Protein AF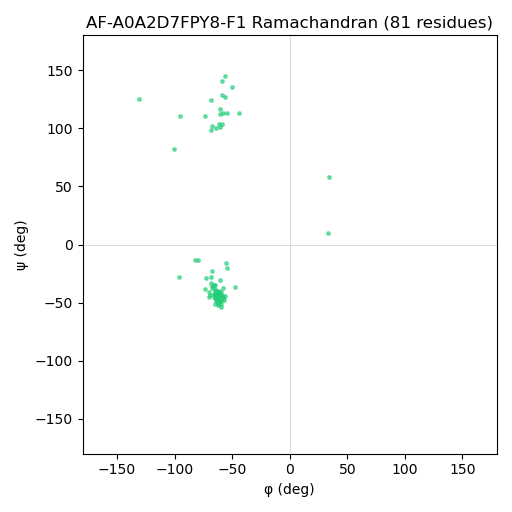-A0A2D7FPY8-F1 (afdb_monomer)

Structure (mmCIF, N/CA/C/O backbone):
data_AF-A0A2D7FPY8-F1
#
_entry.id   AF-A0A2D7FPY8-F1
#
loop_
_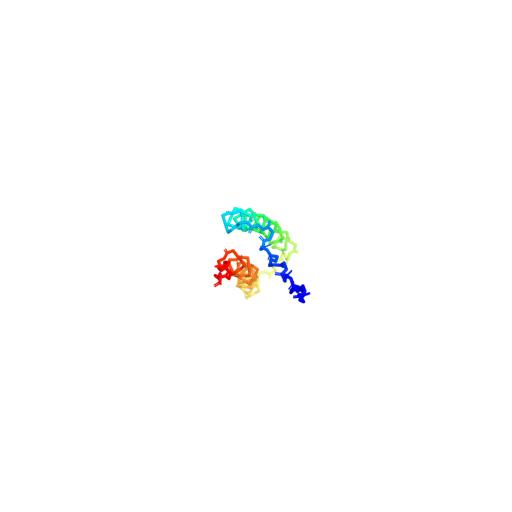atom_site.group_PDB
_atom_site.id
_atom_site.type_symbol
_atom_site.label_atom_id
_atom_site.label_alt_id
_atom_site.label_comp_id
_atom_site.label_asym_id
_atom_site.label_entity_id
_atom_site.label_seq_id
_atom_site.pdbx_PDB_ins_code
_atom_site.Cartn_x
_atom_site.Cartn_y
_atom_site.Cartn_z
_atom_site.occupancy
_atom_site.B_iso_or_equiv
_atom_site.auth_seq_id
_atom_site.auth_comp_id
_atom_site.auth_asym_id
_atom_site.auth_atom_id
_atom_site.pdbx_PDB_model_num
ATOM 1 N N . MET A 1 1 ? -36.129 -17.807 37.997 1.00 51.97 1 MET A N 1
ATOM 2 C CA . MET A 1 1 ? -34.948 -16.9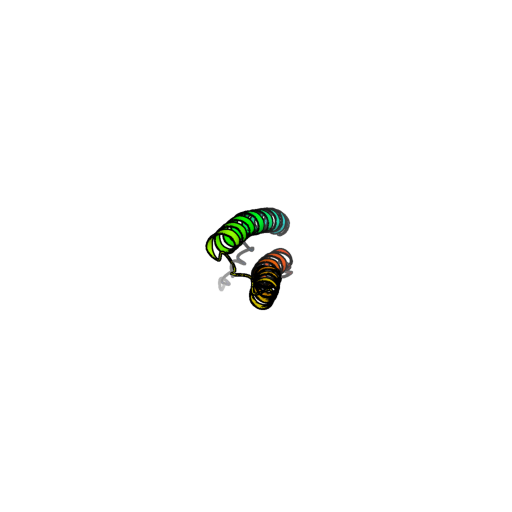40 37.820 1.00 51.97 1 MET A CA 1
ATOM 3 C C . MET A 1 1 ? -34.027 -17.666 36.847 1.00 51.97 1 MET A C 1
ATOM 5 O O . MET A 1 1 ? -33.278 -18.528 37.272 1.00 51.97 1 MET A O 1
ATOM 9 N N . SER A 1 2 ? -34.228 -17.495 35.540 1.00 56.94 2 SER A N 1
ATOM 10 C CA . SER A 1 2 ? -33.422 -18.167 34.511 1.00 56.94 2 SER A CA 1
ATOM 11 C C . SER A 1 2 ? -32.305 -17.225 34.087 1.00 56.94 2 SER A C 1
ATOM 13 O O . SER A 1 2 ? -32.585 -16.189 33.485 1.00 56.94 2 SER A O 1
ATOM 15 N N . ASP A 1 3 ? -31.072 -17.572 34.437 1.00 60.97 3 ASP A N 1
ATOM 16 C CA . ASP A 1 3 ? -29.876 -16.831 34.061 1.00 60.97 3 ASP A CA 1
ATOM 17 C C . ASP A 1 3 ? -29.738 -16.780 32.536 1.00 60.97 3 ASP A C 1
ATOM 19 O O . ASP A 1 3 ? -29.529 -17.788 31.860 1.00 60.97 3 ASP A O 1
ATOM 23 N N . THR A 1 4 ? -29.895 -15.581 31.982 1.00 68.19 4 THR A N 1
ATOM 24 C CA . THR A 1 4 ? -29.694 -15.300 30.564 1.00 68.19 4 THR A CA 1
ATOM 25 C C . THR A 1 4 ? -28.203 -15.444 30.239 1.00 68.19 4 THR A C 1
ATOM 27 O O . THR A 1 4 ? -27.390 -14.750 30.857 1.00 68.19 4 THR A O 1
ATOM 30 N N . PRO A 1 5 ? -27.793 -16.280 29.266 1.00 64.12 5 PRO A N 1
ATOM 31 C CA . PRO A 1 5 ? -26.403 -16.329 28.836 1.00 64.12 5 PRO A CA 1
ATOM 32 C C . PRO A 1 5 ? -26.061 -15.004 28.149 1.00 64.12 5 PRO A C 1
ATOM 34 O O . PRO A 1 5 ? -26.441 -14.742 27.007 1.00 64.12 5 PRO A O 1
ATOM 37 N N . THR A 1 6 ? -25.364 -14.133 28.874 1.00 63.91 6 THR A N 1
ATOM 38 C CA . THR A 1 6 ? -24.830 -12.875 28.359 1.00 63.91 6 THR A CA 1
ATOM 39 C C . THR A 1 6 ? -23.788 -13.194 27.292 1.00 63.91 6 THR A C 1
ATOM 41 O O . THR A 1 6 ? -22.648 -13.568 27.569 1.00 63.91 6 THR A O 1
ATOM 44 N N . LYS A 1 7 ? -24.206 -13.088 26.029 1.00 64.31 7 LYS A N 1
ATOM 45 C CA . LYS A 1 7 ? -23.345 -13.224 24.856 1.00 64.31 7 LYS A CA 1
ATOM 46 C C . LYS A 1 7 ? -22.278 -12.127 24.935 1.00 64.31 7 LYS A C 1
ATOM 48 O O . LYS A 1 7 ? -22.562 -10.964 24.663 1.00 64.31 7 LYS A O 1
ATOM 53 N N . LYS A 1 8 ? -21.063 -12.483 25.370 1.00 60.56 8 LYS A N 1
ATOM 54 C CA . LYS A 1 8 ? -19.910 -11.573 25.400 1.00 60.56 8 LYS A CA 1
ATOM 55 C C . LYS A 1 8 ? -19.648 -11.085 23.978 1.00 60.56 8 LYS A C 1
ATOM 57 O O . LYS A 1 8 ? -19.130 -11.825 23.145 1.00 60.56 8 LYS A O 1
ATOM 62 N N . PHE A 1 9 ? -20.040 -9.847 23.702 1.00 61.19 9 PHE A N 1
ATOM 63 C CA . PHE A 1 9 ? -19.652 -9.137 22.495 1.00 61.19 9 PHE A CA 1
ATOM 64 C C . PHE A 1 9 ? -18.128 -8.990 22.502 1.00 61.19 9 PHE A C 1
ATOM 66 O O . PHE A 1 9 ? -17.564 -8.190 23.253 1.00 61.19 9 PHE A O 1
ATOM 73 N N . ASN A 1 10 ? -17.451 -9.803 21.693 1.00 61.03 10 ASN A N 1
ATOM 74 C CA . ASN A 1 10 ? -16.028 -9.650 21.435 1.00 61.03 10 ASN A CA 1
ATOM 75 C C . ASN A 1 10 ? -15.833 -8.359 20.635 1.00 61.03 10 ASN A C 1
ATOM 77 O O . ASN A 1 10 ? -16.005 -8.349 19.418 1.00 61.03 10 ASN A O 1
ATOM 81 N N . LYS A 1 11 ? -15.470 -7.270 21.326 1.00 60.41 11 LYS A N 1
ATOM 82 C CA . LYS A 1 11 ? -14.934 -6.064 20.683 1.00 60.41 11 LYS A CA 1
ATOM 83 C C . LYS A 1 11 ? -13.807 -6.480 19.726 1.00 60.41 11 LYS A C 1
ATOM 85 O O . LYS A 1 11 ? -12.972 -7.299 20.126 1.00 60.41 11 LYS A O 1
ATOM 90 N N . PRO A 1 12 ? -13.740 -5.940 18.496 1.00 59.22 12 PRO A N 1
ATOM 91 C CA . PRO A 1 12 ? -12.593 -6.181 17.635 1.00 59.22 12 PRO A CA 1
ATOM 92 C C . PRO A 1 12 ? -11.327 -5.750 18.387 1.00 59.22 12 PRO A C 1
ATOM 94 O O . PRO A 1 12 ? -11.252 -4.646 18.923 1.00 59.22 12 PRO A O 1
ATOM 97 N N . TRP A 1 13 ? -10.352 -6.658 18.467 1.00 60.12 13 TRP A N 1
ATOM 98 C CA . TRP A 1 13 ? -9.162 -6.577 19.329 1.00 60.12 13 TRP A CA 1
ATOM 99 C C . TRP A 1 13 ? -8.311 -5.306 19.157 1.00 60.12 13 TRP A C 1
ATOM 101 O O . TRP A 1 13 ? -7.476 -5.012 20.009 1.00 60.12 13 TRP A O 1
ATOM 111 N N . LEU A 1 14 ? -8.499 -4.548 18.071 1.00 67.50 14 LEU A N 1
ATOM 112 C CA . LEU A 1 14 ? -7.724 -3.351 17.758 1.00 67.50 14 LEU A CA 1
ATOM 113 C C . LEU A 1 14 ? -8.633 -2.170 17.387 1.00 67.50 14 LEU A C 1
ATOM 115 O O . LEU A 1 14 ? -9.395 -2.291 16.426 1.00 67.50 14 LEU A O 1
ATOM 119 N N . PRO A 1 15 ? -8.502 -1.010 18.059 1.00 75.25 15 PRO A N 1
ATOM 120 C CA . PRO A 1 15 ? -9.203 0.220 17.699 1.00 75.25 15 PRO A CA 1
ATOM 121 C C . PRO A 1 15 ? -8.926 0.639 16.248 1.00 75.25 15 PRO A C 1
ATOM 123 O O . PRO A 1 15 ? -7.786 0.543 15.783 1.00 75.25 15 PRO A O 1
ATOM 126 N N . ILE A 1 16 ? -9.922 1.216 15.568 1.00 78.38 16 ILE A N 1
ATOM 127 C CA . ILE A 1 16 ? -9.811 1.742 14.192 1.00 78.38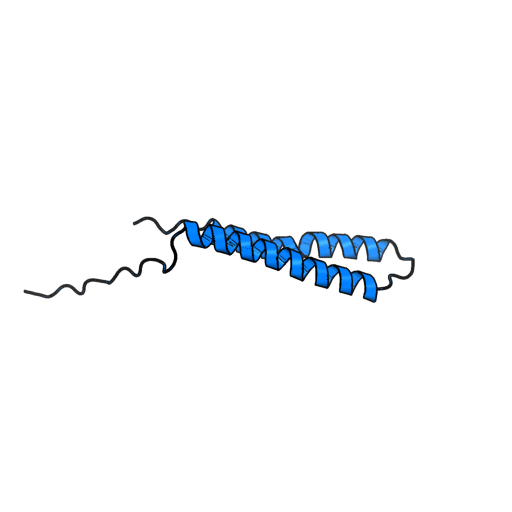 16 ILE A CA 1
ATOM 128 C C . ILE A 1 16 ? -8.567 2.621 13.952 1.00 78.38 16 ILE A C 1
ATOM 130 O O . ILE A 1 16 ? -7.935 2.554 12.899 1.00 78.38 16 ILE A O 1
ATOM 134 N N . ARG A 1 17 ? -8.158 3.422 14.948 1.00 78.31 17 ARG A N 1
ATOM 135 C CA . ARG A 1 17 ? -6.970 4.291 14.870 1.00 78.31 17 ARG A CA 1
ATOM 136 C C . ARG A 1 17 ? -5.667 3.494 14.742 1.00 78.31 17 ARG A C 1
ATOM 138 O O . ARG A 1 17 ? -4.795 3.895 13.981 1.00 78.31 17 ARG A O 1
ATOM 145 N N . ILE A 1 18 ? -5.549 2.358 15.436 1.00 81.88 18 ILE A N 1
ATOM 146 C CA . ILE A 1 18 ? -4.362 1.490 15.358 1.00 81.88 18 ILE A CA 1
ATOM 147 C C . ILE A 1 18 ? -4.342 0.741 14.025 1.00 81.88 18 ILE A C 1
ATOM 149 O O . ILE A 1 18 ? -3.292 0.628 13.400 1.00 81.88 18 ILE A O 1
ATOM 153 N N . ARG A 1 19 ? -5.510 0.308 13.538 1.00 80.00 19 ARG A N 1
ATOM 154 C CA . ARG A 1 19 ? -5.648 -0.316 12.215 1.00 80.00 19 ARG A CA 1
ATOM 155 C C . ARG A 1 19 ? -5.160 0.602 11.088 1.00 80.00 19 ARG A C 1
ATOM 157 O O . ARG A 1 19 ? -4.489 0.133 10.176 1.00 80.00 19 ARG A O 1
ATOM 164 N N . LYS A 1 20 ? -5.399 1.916 11.205 1.00 80.00 20 LYS A N 1
ATOM 165 C CA . LYS A 1 20 ? -4.850 2.941 10.296 1.00 80.00 20 LYS A CA 1
ATOM 166 C C . LYS A 1 20 ? -3.331 3.079 10.364 1.00 80.00 20 LYS A C 1
ATOM 168 O O . LYS A 1 20 ? -2.691 3.164 9.320 1.00 80.00 20 LYS A O 1
ATOM 173 N N . LEU A 1 21 ? -2.747 3.053 11.563 1.00 86.69 21 LEU A N 1
ATOM 174 C CA . LEU A 1 21 ? -1.288 3.101 11.720 1.00 86.69 21 LEU A CA 1
ATOM 175 C C . LEU A 1 21 ? -0.616 1.844 11.154 1.00 86.69 21 LEU A C 1
ATOM 177 O O . LEU A 1 21 ? 0.351 1.950 10.407 1.00 86.69 21 LEU A O 1
ATOM 181 N N . ILE A 1 22 ? -1.159 0.661 11.451 1.00 88.50 22 ILE A N 1
ATOM 182 C CA . ILE A 1 22 ? -0.644 -0.609 10.923 1.00 88.50 22 ILE A CA 1
ATOM 183 C C . ILE A 1 22 ? -0.810 -0.665 9.405 1.00 88.50 22 ILE A C 1
ATOM 185 O O . ILE A 1 22 ? 0.122 -1.057 8.714 1.00 88.50 22 ILE A O 1
ATOM 189 N N . GLY A 1 23 ? -1.963 -0.239 8.883 1.00 87.19 23 GLY A N 1
ATOM 190 C CA . GLY A 1 23 ? -2.209 -0.158 7.444 1.00 87.19 23 GLY A CA 1
ATOM 191 C C . GLY A 1 23 ? -1.166 0.700 6.729 1.00 87.19 23 GLY A C 1
ATOM 192 O O . GLY A 1 23 ? -0.617 0.267 5.721 1.00 87.19 23 GLY A O 1
ATOM 193 N N . LEU A 1 24 ? -0.817 1.863 7.291 1.00 90.69 24 LEU A N 1
ATOM 194 C CA . LEU A 1 24 ? 0.240 2.723 6.755 1.00 90.69 24 LEU A CA 1
ATOM 195 C C . LEU A 1 24 ? 1.611 2.033 6.766 1.00 90.69 24 LEU A C 1
ATOM 197 O O . LEU A 1 24 ? 2.305 2.037 5.752 1.00 90.69 24 LEU A O 1
ATOM 201 N N . VAL A 1 25 ? 1.995 1.407 7.882 1.00 93.25 25 VAL A N 1
ATOM 202 C CA . VAL A 1 25 ? 3.286 0.703 7.991 1.00 93.25 25 VAL A CA 1
ATOM 203 C C . VAL A 1 25 ? 3.357 -0.482 7.026 1.00 93.25 25 VAL A C 1
ATOM 205 O O . VAL A 1 25 ? 4.364 -0.648 6.343 1.00 93.25 25 VAL A O 1
ATOM 208 N N . LEU A 1 26 ? 2.287 -1.275 6.921 1.00 91.69 26 LEU A N 1
ATOM 209 C CA . LEU A 1 26 ? 2.189 -2.377 5.964 1.00 91.69 26 LEU A CA 1
ATOM 210 C C . LEU A 1 26 ? 2.286 -1.880 4.525 1.00 91.69 26 LEU A C 1
ATOM 212 O O . LEU A 1 26 ? 2.959 -2.512 3.720 1.00 91.69 26 LEU A O 1
ATOM 216 N N . MET A 1 27 ? 1.656 -0.748 4.203 1.00 92.19 27 MET A N 1
ATOM 217 C CA . MET A 1 27 ? 1.732 -0.165 2.867 1.00 92.19 27 MET A CA 1
ATOM 218 C C . MET A 1 27 ? 3.168 0.254 2.524 1.00 92.19 27 MET A C 1
ATOM 220 O O . MET A 1 27 ? 3.648 -0.051 1.436 1.00 92.19 27 MET A O 1
ATOM 224 N N . LEU A 1 28 ? 3.882 0.883 3.464 1.00 93.06 28 LEU A N 1
ATOM 225 C CA . LEU A 1 28 ? 5.293 1.244 3.287 1.00 93.06 28 LEU A CA 1
ATOM 226 C C . LEU A 1 28 ? 6.183 0.009 3.132 1.00 93.06 28 LEU A C 1
ATOM 228 O O . LEU A 1 28 ? 6.978 -0.058 2.198 1.00 93.06 28 LEU A O 1
ATOM 232 N N . ALA A 1 29 ? 6.028 -0.981 4.013 1.00 94.56 29 ALA A N 1
ATOM 233 C CA . ALA A 1 29 ? 6.777 -2.230 3.934 1.00 94.56 29 ALA A CA 1
ATOM 234 C C . ALA A 1 29 ? 6.535 -2.924 2.588 1.00 94.56 29 ALA A C 1
ATOM 236 O O . ALA A 1 29 ? 7.488 -3.318 1.920 1.00 94.56 29 ALA A O 1
ATOM 237 N N . LEU A 1 30 ? 5.275 -3.001 2.153 1.00 92.31 30 LEU A N 1
ATOM 238 C CA . LEU A 1 30 ? 4.908 -3.576 0.868 1.00 92.31 30 LEU A CA 1
ATOM 239 C C . LEU A 1 30 ? 5.618 -2.868 -0.282 1.00 92.31 30 LEU A C 1
ATOM 241 O O . LEU A 1 30 ? 6.208 -3.548 -1.111 1.00 92.31 30 LEU A O 1
ATOM 245 N N . ILE A 1 31 ? 5.613 -1.533 -0.316 1.00 91.56 31 ILE A N 1
ATOM 246 C CA . ILE A 1 31 ? 6.285 -0.758 -1.368 1.00 91.56 31 ILE A CA 1
ATOM 247 C C . ILE A 1 31 ? 7.791 -1.044 -1.386 1.00 91.56 31 ILE A C 1
ATOM 249 O O . ILE A 1 31 ? 8.351 -1.251 -2.459 1.00 91.56 31 ILE A O 1
ATOM 253 N N . VAL A 1 32 ? 8.445 -1.099 -0.223 1.00 93.69 32 VAL A N 1
ATOM 254 C CA . VAL A 1 32 ? 9.891 -1.362 -0.130 1.00 93.69 32 VAL A CA 1
ATOM 255 C C . VAL A 1 32 ? 10.233 -2.767 -0.630 1.00 93.69 32 VAL A C 1
ATOM 257 O O . VAL A 1 32 ? 11.093 -2.920 -1.498 1.00 93.69 32 VAL A O 1
ATOM 260 N N . PHE A 1 33 ? 9.538 -3.792 -0.128 1.00 93.06 33 PHE A N 1
ATOM 261 C CA . PHE A 1 33 ? 9.748 -5.174 -0.566 1.00 93.06 33 PHE A CA 1
ATOM 262 C C . PHE A 1 33 ? 9.425 -5.350 -2.050 1.00 93.06 33 PHE A C 1
ATOM 264 O O . PHE A 1 33 ? 10.164 -6.016 -2.774 1.00 93.06 33 PHE A O 1
ATOM 271 N N . TYR A 1 34 ? 8.352 -4.717 -2.517 1.00 89.75 34 TYR A N 1
ATOM 272 C CA . TYR A 1 34 ? 7.947 -4.763 -3.911 1.00 89.75 34 TYR A CA 1
ATOM 273 C C . TYR A 1 34 ? 8.990 -4.121 -4.826 1.00 89.75 34 TYR A C 1
ATOM 275 O O . TYR A 1 34 ? 9.395 -4.732 -5.810 1.00 89.75 34 TYR A O 1
ATOM 283 N N . ALA A 1 35 ? 9.486 -2.933 -4.474 1.00 89.38 35 ALA A N 1
ATOM 284 C CA . ALA A 1 35 ? 10.521 -2.244 -5.235 1.00 89.38 35 ALA A CA 1
ATOM 285 C C . ALA A 1 35 ? 11.809 -3.073 -5.328 1.00 89.38 35 ALA A C 1
ATOM 287 O O . ALA A 1 35 ? 12.393 -3.154 -6.407 1.00 89.38 35 ALA A O 1
ATOM 288 N N . MET A 1 36 ? 12.220 -3.738 -4.239 1.00 91.81 36 MET A N 1
ATOM 289 C CA . MET A 1 36 ? 13.358 -4.663 -4.277 1.00 91.81 36 MET A CA 1
ATOM 290 C C . MET A 1 36 ? 13.124 -5.806 -5.266 1.00 91.81 36 MET A C 1
ATOM 292 O O . MET A 1 36 ? 13.983 -6.048 -6.108 1.00 91.81 36 MET A O 1
ATOM 296 N N . ILE A 1 37 ? 11.963 -6.469 -5.213 1.00 88.56 37 ILE A N 1
ATOM 297 C CA . ILE A 1 37 ? 11.636 -7.569 -6.133 1.00 88.56 37 ILE A CA 1
ATOM 298 C C . ILE A 1 37 ? 11.638 -7.075 -7.582 1.00 88.56 37 ILE A C 1
ATOM 300 O O . ILE A 1 37 ? 12.282 -7.688 -8.427 1.00 88.56 37 ILE A O 1
ATOM 304 N N . VAL A 1 38 ? 10.974 -5.954 -7.875 1.00 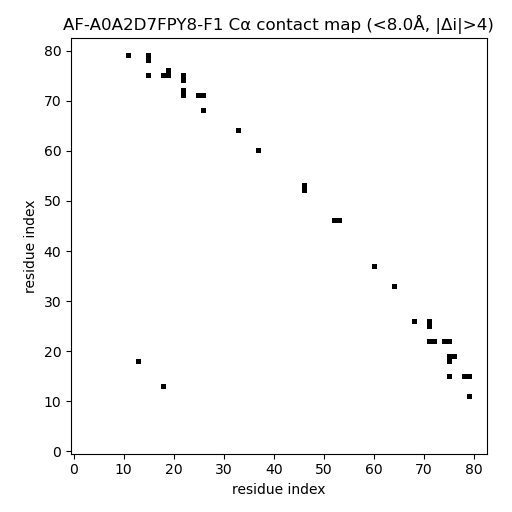86.12 38 VAL A N 1
ATOM 305 C CA . VAL A 1 38 ? 10.900 -5.395 -9.234 1.00 86.12 38 VAL A CA 1
ATOM 306 C C . VAL A 1 38 ? 12.279 -5.007 -9.756 1.00 86.12 38 VAL A C 1
ATOM 308 O O . VAL A 1 38 ? 12.586 -5.294 -10.908 1.00 86.12 38 VAL A O 1
ATOM 311 N N . MET A 1 39 ? 13.128 -4.398 -8.926 1.00 85.94 39 MET A N 1
ATOM 312 C CA . MET A 1 39 ? 14.510 -4.076 -9.292 1.00 85.94 39 MET A CA 1
ATOM 313 C C . MET A 1 39 ? 15.318 -5.343 -9.572 1.00 85.94 39 MET A C 1
ATOM 315 O O . MET A 1 39 ? 16.000 -5.422 -10.588 1.00 85.94 39 MET A O 1
ATOM 319 N N . THR A 1 40 ? 15.219 -6.358 -8.707 1.00 84.25 40 THR A N 1
ATOM 320 C CA . THR A 1 40 ? 15.916 -7.633 -8.915 1.00 84.25 40 THR A CA 1
ATOM 321 C C . THR A 1 40 ? 15.466 -8.300 -10.208 1.00 84.25 40 THR A C 1
ATOM 323 O O . THR A 1 40 ? 16.314 -8.702 -10.997 1.00 84.25 40 THR A O 1
ATOM 326 N N . VAL A 1 41 ? 14.157 -8.371 -10.461 1.00 80.44 41 VAL A N 1
ATOM 327 C CA . VAL A 1 41 ? 13.611 -8.983 -11.677 1.00 80.44 41 VAL A CA 1
ATOM 328 C C . VAL A 1 41 ? 13.958 -8.160 -12.925 1.00 80.44 41 VAL A C 1
ATOM 330 O O . VAL A 1 41 ? 14.263 -8.741 -13.964 1.00 80.44 41 VAL A O 1
ATOM 333 N N . ALA A 1 42 ? 13.989 -6.827 -12.837 1.00 78.00 42 ALA A N 1
ATOM 334 C CA . ALA A 1 42 ? 14.378 -5.961 -13.952 1.00 78.00 42 ALA A CA 1
ATOM 335 C C . ALA A 1 42 ? 15.846 -6.181 -14.346 1.00 78.00 42 ALA A C 1
ATOM 337 O O . ALA A 1 42 ? 16.162 -6.310 -15.527 1.00 78.00 42 ALA A O 1
ATOM 338 N N . VAL A 1 43 ? 16.736 -6.284 -13.354 1.00 74.00 43 VAL A N 1
ATOM 339 C CA . VAL A 1 43 ? 18.169 -6.521 -13.573 1.00 74.00 43 VAL A CA 1
ATOM 340 C C . VAL A 1 43 ? 18.427 -7.932 -14.113 1.00 74.00 43 VAL A C 1
ATOM 342 O O . VAL A 1 43 ? 19.206 -8.094 -15.053 1.00 74.00 43 VAL A O 1
ATOM 345 N N . THR A 1 44 ? 17.767 -8.964 -13.573 1.00 69.31 44 THR A N 1
ATOM 346 C CA . THR A 1 44 ? 17.967 -10.354 -14.028 1.00 69.31 44 THR A CA 1
ATOM 347 C C . THR A 1 44 ? 17.350 -10.639 -15.389 1.00 69.31 44 THR A C 1
ATOM 349 O O . THR A 1 44 ? 17.870 -11.485 -16.113 1.00 69.31 44 THR A O 1
ATOM 352 N N . THR A 1 45 ? 16.275 -9.939 -15.761 1.00 66.75 45 THR A N 1
ATOM 353 C CA . THR A 1 45 ? 15.595 -10.176 -17.039 1.00 66.75 45 THR A CA 1
ATOM 354 C C . THR A 1 45 ? 16.457 -9.773 -18.237 1.00 66.75 45 THR A C 1
ATOM 356 O O . THR A 1 45 ? 16.227 -10.337 -19.301 1.00 66.75 45 THR A O 1
ATOM 359 N N . SER A 1 46 ? 17.458 -8.879 -18.081 1.00 59.62 46 SER A N 1
ATOM 360 C CA . SER A 1 46 ? 18.404 -8.471 -19.147 1.00 59.62 46 SER A CA 1
ATOM 361 C C . SER A 1 46 ? 17.727 -8.460 -20.521 1.00 59.62 46 SER A C 1
ATOM 363 O O . SER A 1 46 ? 18.085 -9.249 -21.393 1.00 59.62 46 SER A O 1
ATOM 365 N N . VAL A 1 47 ? 16.652 -7.668 -20.657 1.00 57.03 47 VAL A N 1
ATOM 366 C CA . VAL A 1 47 ? 15.747 -7.736 -21.813 1.00 57.03 47 VAL A CA 1
ATOM 367 C C . VAL A 1 47 ? 16.573 -7.493 -23.085 1.00 57.03 47 VAL A C 1
ATOM 369 O O . VAL A 1 47 ? 17.083 -6.388 -23.265 1.00 57.03 47 VAL A O 1
ATOM 372 N N . PRO A 1 48 ? 16.742 -8.491 -23.968 1.00 57.41 48 PRO A N 1
ATOM 373 C CA . PRO A 1 48 ? 17.496 -8.301 -25.201 1.00 57.41 48 PRO A CA 1
ATOM 374 C C . PRO A 1 48 ? 16.640 -7.466 -26.151 1.00 57.41 48 PRO A C 1
ATOM 376 O O . PRO A 1 48 ? 15.611 -7.990 -26.539 1.00 57.41 48 PRO A O 1
ATOM 379 N N . GLU A 1 49 ? 17.004 -6.202 -26.439 1.00 61.44 49 GLU A N 1
ATOM 380 C CA . GLU A 1 49 ? 16.477 -5.213 -27.433 1.00 61.44 49 GLU A CA 1
ATOM 381 C C . GLU A 1 49 ? 14.965 -5.205 -27.801 1.00 61.44 49 GLU A C 1
ATOM 383 O O . GLU A 1 49 ? 14.513 -4.490 -28.695 1.00 61.44 49 GLU A O 1
ATOM 388 N N . ASN A 1 50 ? 14.134 -5.949 -27.085 1.00 67.69 50 ASN A N 1
ATOM 389 C CA . ASN A 1 50 ? 12.761 -6.256 -27.433 1.00 67.69 50 ASN A CA 1
ATOM 390 C C . ASN A 1 50 ? 11.859 -5.330 -26.624 1.00 67.69 50 ASN A C 1
ATOM 392 O O . ASN A 1 50 ? 11.314 -5.725 -25.591 1.00 67.69 50 ASN A O 1
ATOM 396 N N . GLY A 1 51 ? 11.680 -4.097 -27.105 1.00 72.81 51 GLY A N 1
ATOM 397 C CA . GLY A 1 51 ? 10.888 -3.064 -26.418 1.00 72.81 51 GLY A CA 1
ATOM 398 C C . GLY A 1 51 ? 9.449 -3.481 -26.069 1.00 72.81 51 GLY A C 1
ATOM 399 O O . GLY A 1 51 ? 8.848 -2.933 -25.149 1.00 72.81 51 GLY A O 1
ATOM 400 N N . LEU A 1 52 ? 8.899 -4.504 -26.739 1.00 79.31 52 LEU A N 1
ATOM 401 C CA . LEU A 1 52 ? 7.598 -5.082 -26.392 1.00 79.31 52 LEU A CA 1
ATOM 402 C C . LEU A 1 52 ? 7.605 -5.754 -25.007 1.00 79.31 52 LEU A C 1
ATOM 404 O O . LEU A 1 52 ? 6.663 -5.596 -24.236 1.00 79.31 52 LEU A O 1
ATOM 408 N N . ILE A 1 53 ? 8.666 -6.497 -24.683 1.00 79.94 53 ILE A N 1
ATOM 409 C CA . ILE A 1 53 ? 8.792 -7.220 -23.410 1.00 79.94 53 ILE A CA 1
ATOM 410 C C . ILE A 1 53 ? 8.995 -6.223 -22.271 1.00 79.94 53 ILE A C 1
ATOM 412 O O . ILE A 1 53 ? 8.368 -6.360 -21.225 1.00 79.94 53 ILE A O 1
ATOM 416 N N . GLU A 1 54 ? 9.808 -5.192 -22.497 1.00 79.31 54 GLU A N 1
ATOM 417 C CA . GLU A 1 54 ? 10.007 -4.098 -21.545 1.00 79.31 54 GLU A CA 1
ATOM 418 C C . GLU A 1 54 ? 8.687 -3.366 -21.242 1.00 79.31 54 GLU A C 1
ATOM 420 O O . GLU A 1 54 ? 8.345 -3.153 -20.078 1.00 79.31 54 GLU A O 1
ATOM 425 N N . PHE A 1 55 ? 7.885 -3.077 -22.273 1.00 84.38 55 PHE A N 1
ATOM 426 C CA . PHE A 1 55 ? 6.566 -2.468 -22.100 1.00 84.38 55 PHE A CA 1
ATOM 427 C C . PHE A 1 55 ? 5.632 -3.328 -21.237 1.00 84.38 55 PHE A C 1
ATOM 429 O O . PHE A 1 55 ? 5.067 -2.838 -20.257 1.00 84.38 55 PHE A O 1
ATOM 436 N N . PHE A 1 56 ? 5.481 -4.617 -21.563 1.00 86.50 56 PHE A N 1
ATOM 437 C CA . PHE A 1 56 ? 4.633 -5.514 -20.773 1.00 86.50 56 PHE A CA 1
ATOM 438 C C . PHE A 1 56 ? 5.175 -5.724 -19.360 1.00 86.50 56 PHE A C 1
ATOM 440 O O . PHE A 1 56 ? 4.385 -5.814 -18.421 1.00 86.50 56 PHE A O 1
ATOM 447 N N . TYR A 1 57 ? 6.497 -5.754 -19.187 1.00 83.50 57 TYR A N 1
ATOM 448 C CA . TYR A 1 57 ? 7.122 -5.863 -17.879 1.00 83.50 57 TYR A CA 1
ATOM 449 C C . TYR A 1 57 ? 6.718 -4.699 -16.975 1.00 83.50 57 TYR A C 1
ATOM 451 O O . TYR A 1 57 ? 6.177 -4.943 -15.894 1.00 83.50 57 TYR A O 1
ATOM 459 N N . TYR A 1 58 ? 6.896 -3.453 -17.425 1.00 81.94 58 TYR A N 1
ATOM 460 C CA . TYR A 1 58 ? 6.491 -2.270 -16.659 1.00 81.94 58 TYR A CA 1
ATOM 461 C C . TYR A 1 58 ? 4.977 -2.167 -16.480 1.00 81.94 58 TYR A C 1
ATOM 463 O O . TYR A 1 58 ? 4.524 -1.738 -15.422 1.00 81.94 58 TYR A O 1
ATOM 471 N N . LEU A 1 59 ? 4.179 -2.589 -17.465 1.00 89.12 59 LEU A N 1
ATOM 472 C CA . LEU A 1 59 ? 2.721 -2.618 -17.335 1.00 89.12 59 LEU A CA 1
ATOM 473 C C . LEU A 1 59 ? 2.289 -3.580 -16.218 1.00 89.12 59 LEU A C 1
ATOM 475 O O . LEU A 1 59 ? 1.526 -3.206 -15.329 1.00 89.12 59 LEU A O 1
ATOM 479 N N . VAL A 1 60 ? 2.804 -4.811 -16.230 1.00 88.94 60 VAL A N 1
ATOM 480 C CA . VAL A 1 60 ? 2.438 -5.836 -15.247 1.00 88.94 60 VAL A CA 1
ATOM 481 C C . VAL A 1 60 ? 2.994 -5.485 -13.874 1.00 88.94 60 VAL A C 1
ATOM 483 O O . VAL A 1 60 ? 2.246 -5.528 -12.904 1.00 88.94 60 VAL A O 1
ATOM 486 N N . THR A 1 61 ? 4.259 -5.070 -13.764 1.00 87.06 61 THR A N 1
ATOM 487 C CA . THR A 1 61 ? 4.815 -4.630 -12.472 1.00 87.06 61 THR A CA 1
ATOM 488 C C . THR A 1 61 ? 4.195 -3.318 -11.977 1.00 87.06 61 THR A C 1
ATOM 490 O O . THR A 1 61 ? 4.061 -3.114 -10.773 1.00 87.06 61 THR A O 1
ATOM 493 N N . GLY A 1 62 ? 3.721 -2.440 -12.853 1.00 84.31 62 GLY A N 1
ATOM 494 C CA . GLY A 1 62 ? 2.971 -1.249 -12.455 1.00 84.31 62 GLY A CA 1
ATOM 495 C C . GLY A 1 62 ? 1.594 -1.576 -11.873 1.00 84.31 62 GLY A C 1
ATOM 496 O O . GLY A 1 62 ? 1.139 -0.890 -10.963 1.00 84.31 62 GLY A O 1
ATOM 497 N N . VAL A 1 63 ? 0.940 -2.639 -12.351 1.00 90.06 63 VAL A N 1
ATOM 498 C CA . VAL A 1 63 ? -0.418 -3.016 -11.917 1.00 90.06 63 VAL A CA 1
ATOM 499 C C . VAL A 1 63 ? -0.417 -4.085 -10.819 1.00 90.06 63 VAL A C 1
ATOM 501 O O . VAL A 1 63 ? -1.319 -4.106 -9.983 1.00 90.06 63 VAL A O 1
ATOM 504 N N . ALA A 1 64 ? 0.596 -4.949 -10.751 1.00 90.06 64 ALA A N 1
ATOM 505 C CA . ALA A 1 64 ? 0.616 -6.088 -9.832 1.00 90.06 64 ALA A CA 1
ATOM 506 C C . ALA A 1 64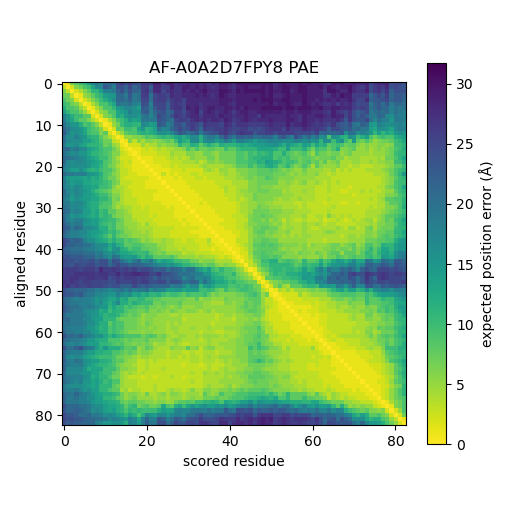 ? 0.540 -5.684 -8.348 1.00 90.06 64 ALA A C 1
ATOM 508 O O . ALA A 1 64 ? -0.059 -6.407 -7.553 1.00 90.06 64 ALA A O 1
ATOM 509 N N . TRP A 1 65 ? 1.070 -4.516 -7.966 1.00 88.69 65 TRP A N 1
ATOM 510 C CA . TRP A 1 65 ? 1.001 -4.027 -6.581 1.00 88.69 65 TRP A CA 1
ATOM 511 C C . TRP 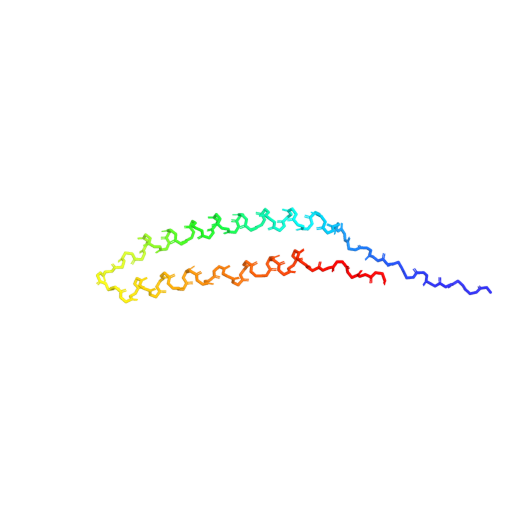A 1 65 ? -0.347 -3.386 -6.204 1.00 88.69 65 TRP A C 1
ATOM 513 O O . TRP A 1 65 ? -0.628 -3.218 -5.015 1.00 88.69 65 TRP A O 1
ATOM 523 N N . VAL A 1 66 ? -1.216 -3.084 -7.179 1.00 88.62 66 VAL A N 1
ATOM 524 C CA . VAL A 1 66 ? -2.528 -2.456 -6.938 1.00 88.62 66 VAL A CA 1
ATOM 525 C C . VAL A 1 66 ? -3.444 -3.383 -6.143 1.00 88.62 66 VAL A C 1
ATOM 527 O O . VAL A 1 66 ? -4.126 -2.929 -5.229 1.00 88.62 66 VAL A O 1
ATOM 530 N N . VAL A 1 67 ? -3.432 -4.686 -6.441 1.00 92.00 67 VAL A N 1
ATOM 531 C CA . VAL A 1 67 ? -4.260 -5.679 -5.736 1.00 92.00 67 VAL A CA 1
ATOM 532 C C . VAL A 1 67 ? -3.887 -5.766 -4.245 1.00 92.00 67 VAL A C 1
ATOM 534 O O . VAL A 1 67 ? -4.773 -5.588 -3.404 1.00 92.00 67 VAL A O 1
ATOM 537 N N . PRO A 1 68 ? -2.605 -5.958 -3.872 1.00 88.50 68 PRO A N 1
ATOM 538 C CA . PRO A 1 68 ? -2.188 -5.902 -2.475 1.00 88.50 68 PRO A CA 1
ATOM 539 C C . PRO A 1 68 ? -2.491 -4.566 -1.787 1.00 88.50 68 PRO A C 1
ATOM 541 O O . PRO A 1 68 ? -2.981 -4.554 -0.658 1.00 88.50 68 PRO A O 1
ATOM 544 N N . ALA A 1 69 ? -2.237 -3.438 -2.460 1.00 89.94 69 ALA A N 1
ATOM 545 C CA . ALA A 1 69 ? -2.508 -2.117 -1.900 1.00 89.94 69 ALA A CA 1
ATOM 546 C C . ALA A 1 69 ? -4.005 -1.924 -1.617 1.00 89.94 69 ALA A C 1
ATOM 548 O O . ALA A 1 69 ? -4.375 -1.487 -0.527 1.00 89.94 69 ALA A O 1
ATOM 549 N N . ALA A 1 70 ? -4.872 -2.317 -2.553 1.00 90.44 70 ALA A N 1
ATOM 550 C CA . ALA A 1 70 ? -6.318 -2.262 -2.387 1.00 90.44 70 ALA A CA 1
ATOM 551 C C . ALA A 1 70 ? -6.795 -3.143 -1.225 1.00 90.44 70 ALA A C 1
ATOM 553 O O . ALA A 1 70 ? -7.636 -2.704 -0.444 1.00 90.44 70 ALA A O 1
ATOM 554 N N . ALA A 1 71 ? -6.227 -4.342 -1.051 1.00 89.81 71 ALA A N 1
ATOM 555 C CA . ALA A 1 71 ? -6.556 -5.221 0.071 1.00 89.81 71 ALA A CA 1
ATOM 556 C C . ALA A 1 71 ? -6.205 -4.589 1.433 1.00 89.81 71 ALA A C 1
ATOM 558 O O . ALA A 1 71 ? -7.022 -4.620 2.357 1.00 89.81 71 ALA A O 1
ATOM 559 N N . ILE A 1 72 ? -5.026 -3.962 1.550 1.00 88.25 72 ILE A N 1
ATOM 560 C CA . ILE A 1 72 ? -4.602 -3.258 2.774 1.00 88.25 72 ILE A CA 1
ATOM 561 C C . ILE A 1 72 ? -5.508 -2.052 3.045 1.00 88.25 72 ILE A C 1
ATOM 563 O O . ILE A 1 72 ? -5.967 -1.867 4.174 1.00 88.25 72 ILE A O 1
ATOM 567 N N . ILE A 1 73 ? -5.791 -1.242 2.020 1.00 86.81 73 ILE A N 1
ATOM 568 C CA . ILE A 1 73 ? -6.641 -0.051 2.144 1.00 86.81 73 ILE A CA 1
ATOM 569 C C . ILE A 1 73 ? -8.063 -0.449 2.537 1.00 86.81 73 ILE A C 1
ATOM 571 O O . ILE A 1 73 ? -8.615 0.134 3.468 1.00 86.81 73 ILE A O 1
ATOM 575 N N . TYR A 1 74 ? -8.634 -1.465 1.890 1.00 86.56 74 TYR A N 1
ATOM 576 C CA . TYR A 1 74 ? -9.961 -1.984 2.210 1.00 86.56 74 TYR A CA 1
ATOM 577 C C . TYR A 1 74 ? -10.042 -2.450 3.668 1.00 86.56 74 TYR A C 1
ATOM 579 O O . TYR A 1 74 ? -10.969 -2.090 4.392 1.00 86.56 74 TYR A O 1
ATOM 587 N N . TRP A 1 75 ? -9.033 -3.188 4.136 1.00 85.25 75 TRP A N 1
ATOM 588 C CA . TRP A 1 75 ? -8.959 -3.630 5.527 1.00 85.25 75 TRP A CA 1
ATOM 589 C C . TRP A 1 75 ? -8.823 -2.463 6.515 1.00 85.25 75 TRP A C 1
ATOM 591 O O 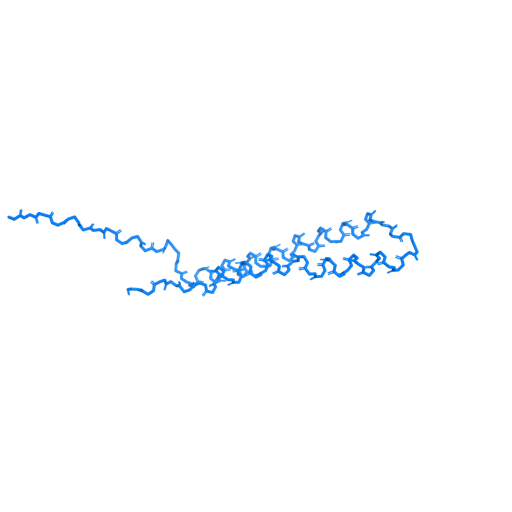. TRP A 1 75 ? -9.467 -2.459 7.565 1.00 85.25 75 TRP A O 1
ATOM 601 N N . MET A 1 76 ? -8.026 -1.449 6.171 1.00 81.88 76 MET A N 1
ATOM 602 C CA . MET A 1 76 ? -7.839 -0.246 6.983 1.00 81.88 76 MET A CA 1
ATOM 603 C C . MET A 1 76 ? -9.105 0.621 7.053 1.00 81.88 76 MET A C 1
ATOM 605 O O . MET A 1 76 ? -9.378 1.240 8.084 1.00 81.88 76 MET A O 1
ATOM 609 N N . GLN A 1 77 ? -9.844 0.714 5.948 1.00 81.06 77 GLN A N 1
ATOM 610 C CA . GLN A 1 77 ? -11.064 1.509 5.842 1.00 81.06 77 GLN A CA 1
ATOM 611 C C . GLN A 1 77 ? -12.295 0.791 6.388 1.00 81.06 77 GLN A C 1
ATOM 613 O O . GLN A 1 77 ? -13.304 1.461 6.603 1.00 81.06 77 GLN A O 1
ATOM 618 N N . ARG A 1 78 ? -12.222 -0.527 6.632 1.00 78.38 78 ARG A N 1
ATOM 619 C CA . ARG A 1 78 ? -13.331 -1.308 7.182 1.00 78.38 78 ARG A CA 1
ATOM 620 C C . ARG A 1 78 ? -13.815 -0.660 8.489 1.00 78.38 78 ARG A C 1
ATOM 622 O O . ARG A 1 78 ? -13.054 -0.658 9.464 1.00 78.38 78 ARG A O 1
ATOM 629 N N . PRO A 1 79 ? -15.046 -0.108 8.512 1.00 64.81 79 PRO 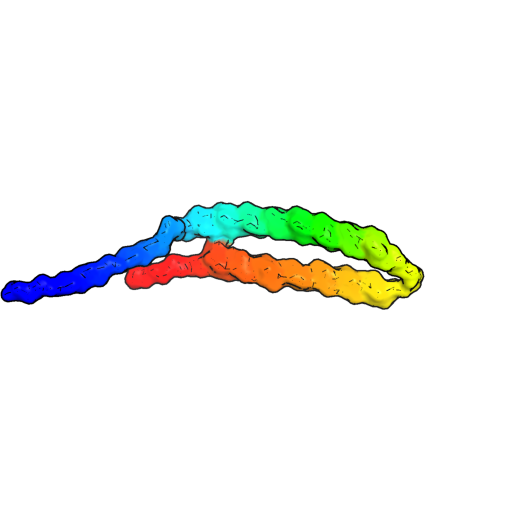A N 1
ATOM 630 C CA . PRO A 1 79 ? -15.623 0.455 9.720 1.00 64.81 79 PRO A CA 1
ATOM 631 C C . PRO A 1 79 ? -15.678 -0.630 10.789 1.00 64.81 79 PRO A C 1
ATOM 633 O O . PRO A 1 79 ? -15.965 -1.789 10.480 1.00 64.81 79 PRO A O 1
ATOM 636 N N . ASP A 1 80 ? -15.395 -0.261 12.036 1.00 64.19 80 ASP A N 1
ATOM 637 C CA . ASP A 1 80 ? -15.810 -1.105 13.149 1.00 64.19 80 ASP A CA 1
ATOM 638 C C . ASP A 1 80 ? -17.326 -1.174 13.072 1.00 64.19 80 ASP A C 1
ATOM 640 O O . ASP A 1 80 ? -17.966 -0.122 13.080 1.00 64.19 80 ASP A O 1
ATOM 644 N N . GLU A 1 81 ? -17.856 -2.384 12.853 1.00 59.09 81 GLU A N 1
ATOM 645 C CA . GLU A 1 81 ? -19.293 -2.641 12.813 1.00 59.09 81 GLU A CA 1
ATOM 646 C C . GLU A 1 81 ? -19.902 -1.888 13.992 1.00 59.09 81 GLU A C 1
ATOM 648 O O . GLU A 1 81 ? -19.528 -2.116 15.148 1.00 59.09 81 GLU A O 1
ATOM 653 N N . ALA A 1 82 ? -20.701 -0.876 13.650 1.00 52.22 82 ALA A N 1
ATOM 654 C CA . ALA A 1 82 ? -21.402 -0.085 14.630 1.00 52.22 82 ALA A CA 1
ATOM 655 C C . ALA A 1 82 ? -22.275 -1.054 15.426 1.00 52.22 82 ALA A C 1
ATOM 657 O O . ALA A 1 82 ? -22.947 -1.897 14.835 1.00 52.22 82 ALA A O 1
ATOM 658 N N . GLU A 1 83 ? -22.120 -0.951 16.742 1.00 45.97 83 GLU A N 1
ATOM 659 C CA . GLU A 1 83 ? -23.121 -1.212 17.778 1.00 45.97 83 GLU A CA 1
ATOM 660 C C . GLU A 1 83 ? -24.473 -1.775 17.304 1.00 45.97 83 GLU A C 1
ATOM 662 O O . GLU A 1 83 ? -25.159 -1.108 16.494 1.00 45.97 83 GLU A O 1
#

pLDDT: mean 78.19, std 12.8, range [45.97, 94.56]

Solvent-accessible surface area (backbone atoms only — not comparable to full-atom values): 5109 Å² total; per-residue (Å²): 139,81,84,74,83,78,77,79,78,79,68,75,94,63,57,69,71,55,42,42,55,51,34,52,52,51,52,52,51,48,52,54,55,47,50,53,50,52,51,52,51,57,64,70,58,61,75,72,89,47,66,67,59,57,50,52,50,51,53,48,63,66,49,62,56,49,60,61,50,50,53,44,50,52,62,37,66,53,70,77,80,76,131

Radius of gyration: 21.64 Å; Cα contacts (8 Å, |Δi|>4): 19; chains: 1; bounding box: 53×22×65 Å

Mean predicted aligned error: 10.91 Å

Foldseek 3Di:
DDDDPPPPDPQDPDDLVVLLVVLVVVLVVLVVVLVVVLVVCVVVPPPDPDVVVVVVSCVCSVCVVVVVNCVSVCSSPPDRPDD

Secondary structure (DSSP, 8-state):
------------SS-HHHHHHHHHHHHHHHHHHHHHHHHHHHHHH---S-HHHHHHHHHHHHHHTHHHHHHHHHHHH------

Sequence (83 aa):
MSDTPTKKFNKPWLPIRIRKLIGLVLMLALIVFYAMIVMTVAVTTSVPENGLIEFFYYLVTGVAWVVPAAAIIYWMQRPDEAE